Protein AF-A0A6C0IGK8-F1 (afdb_monomer)

Nearest PDB structures (foldseek):
  2zko-assembly1_B  TM=5.367E-01  e=4.647E+00  Influenza A virus
  6o01-assembly1_A-2  TM=5.978E-01  e=6.406E+00  Influenza A virus (A/Vietnam/1196/2004(H5N1))
  4n06-assembly1_A  TM=2.895E-01  e=5.172E+00  Archaeoglobus fulgidus DSM 4304

Organism: NCBI:txid1070528

Secondary structure (DSSP, 8-state):
--SS-HHHHHHHHHHHHHHHHS-TTS-HHHHHHHHHHHHHHHHHHHHTT--GGG-PPPSS---HHHHHHHHHTT-PPP-TTT--GGG--TTSHHHHHHHHHHHHHHHHT-

Foldseek 3Di:
DQLADPLLLLLLLLLLVVLVPPPPVPDPVSVVLSVLSCVVSVVSCVVVVHDSVPRDRDPDRDCVSVVVSCVVVVQDADPPVPDDPVQADPVDPSSSVSPSSNVSVVVVVD

Structure (mmCIF, N/CA/C/O backbone):
data_AF-A0A6C0IGK8-F1
#
_entry.id   AF-A0A6C0IGK8-F1
#
loop_
_atom_site.group_PDB
_atom_site.id
_atom_site.type_symbol
_atom_site.label_atom_id
_atom_site.label_alt_id
_atom_site.label_comp_id
_atom_site.label_asym_id
_atom_site.label_entity_id
_atom_site.label_seq_id
_atom_site.pdbx_PDB_ins_code
_atom_site.Cartn_x
_atom_site.Cartn_y
_atom_site.Cartn_z
_atom_site.occupancy
_atom_site.B_iso_or_equiv
_atom_site.auth_seq_id
_atom_site.auth_comp_id
_atom_site.auth_asym_id
_atom_site.auth_atom_id
_atom_site.pdbx_PDB_model_num
ATOM 1 N N . MET A 1 1 ? -20.197 -6.418 -1.453 1.00 44.31 1 MET A N 1
ATOM 2 C CA . MET A 1 1 ? -19.133 -6.742 -0.480 1.00 44.31 1 MET A CA 1
ATOM 3 C C . MET A 1 1 ? -18.099 -5.631 -0.566 1.00 44.31 1 MET A C 1
ATOM 5 O O . MET A 1 1 ? -17.944 -5.119 -1.674 1.00 44.31 1 MET A O 1
ATOM 9 N N . PRO A 1 2 ? -17.493 -5.190 0.550 1.00 58.72 2 PRO A N 1
ATOM 10 C CA . PRO A 1 2 ? -16.422 -4.194 0.497 1.00 58.72 2 PRO A CA 1
ATOM 11 C C . PRO A 1 2 ? -15.286 -4.713 -0.393 1.00 58.72 2 PRO A C 1
ATOM 13 O O . PRO A 1 2 ? -15.020 -5.916 -0.396 1.00 58.72 2 PRO A O 1
ATOM 16 N N . LYS A 1 3 ? -14.665 -3.829 -1.188 1.00 76.88 3 LYS A N 1
ATOM 17 C CA . LYS A 1 3 ? -13.564 -4.219 -2.094 1.00 76.88 3 LYS A CA 1
ATOM 18 C C . LYS A 1 3 ? -12.328 -4.644 -1.287 1.00 76.88 3 LYS A C 1
ATOM 20 O O . LYS A 1 3 ? -11.544 -5.456 -1.762 1.00 76.88 3 LYS A O 1
ATOM 25 N N . TYR A 1 4 ? -12.180 -4.124 -0.067 1.00 89.75 4 TYR A N 1
ATOM 26 C CA . TYR A 1 4 ? -11.032 -4.358 0.802 1.00 89.75 4 TYR A CA 1
ATOM 27 C C . TYR A 1 4 ? -11.478 -4.831 2.186 1.00 89.75 4 TYR A C 1
ATOM 29 O O . TYR A 1 4 ? -12.443 -4.313 2.747 1.00 89.75 4 TYR A O 1
ATOM 37 N N . THR A 1 5 ? -10.760 -5.795 2.757 1.00 93.88 5 THR A N 1
ATOM 38 C CA . THR A 1 5 ? -10.990 -6.235 4.138 1.00 93.88 5 THR A CA 1
ATOM 39 C C . THR A 1 5 ? -10.292 -5.298 5.125 1.00 93.88 5 THR A C 1
ATOM 41 O O . THR A 1 5 ? -9.282 -4.666 4.808 1.00 93.88 5 THR A O 1
ATOM 44 N N . GLU A 1 6 ? -10.798 -5.221 6.356 1.00 94.75 6 GLU A N 1
ATOM 45 C CA . GLU A 1 6 ? -10.142 -4.447 7.418 1.00 94.75 6 GLU A CA 1
ATOM 46 C C . GLU A 1 6 ? -8.721 -4.969 7.701 1.00 94.75 6 GLU A C 1
ATOM 48 O O . GLU A 1 6 ? -7.795 -4.186 7.900 1.00 94.75 6 GLU A O 1
ATOM 53 N N . GLU A 1 7 ? -8.524 -6.288 7.634 1.00 95.31 7 GLU A N 1
ATOM 54 C CA . GLU A 1 7 ? -7.218 -6.929 7.823 1.00 95.31 7 GLU A CA 1
ATOM 55 C C . GLU A 1 7 ? -6.223 -6.582 6.711 1.00 95.31 7 GLU A C 1
ATOM 57 O O . GLU A 1 7 ? -5.052 -6.313 6.990 1.00 95.31 7 GLU A O 1
ATOM 62 N N . TYR A 1 8 ? -6.683 -6.489 5.459 1.00 96.88 8 TYR A N 1
ATOM 63 C CA . TYR A 1 8 ? -5.875 -5.947 4.368 1.00 96.88 8 TYR A CA 1
ATOM 64 C C . TYR A 1 8 ? -5.456 -4.503 4.661 1.00 96.88 8 TYR A C 1
ATOM 66 O O . TYR A 1 8 ? -4.282 -4.146 4.518 1.00 96.88 8 TYR A O 1
ATOM 74 N N . ILE A 1 9 ? -6.402 -3.680 5.127 1.00 97.12 9 ILE A N 1
ATOM 75 C CA . ILE A 1 9 ? -6.147 -2.264 5.392 1.00 97.12 9 ILE A CA 1
ATOM 76 C C . ILE A 1 9 ? -5.107 -2.086 6.502 1.00 97.12 9 ILE A C 1
ATOM 78 O O . ILE A 1 9 ? -4.150 -1.323 6.341 1.00 97.12 9 ILE A O 1
ATOM 82 N N . LYS A 1 10 ? -5.252 -2.844 7.594 1.00 96.50 10 LYS A N 1
ATOM 83 C CA . LYS A 1 10 ? -4.281 -2.907 8.694 1.00 96.50 10 LYS A CA 1
ATOM 84 C C . LYS A 1 10 ? -2.909 -3.353 8.211 1.00 96.50 10 LYS A C 1
ATOM 86 O O . LYS A 1 10 ? -1.918 -2.693 8.516 1.00 96.50 10 LYS A O 1
ATOM 91 N N . SER A 1 11 ? -2.846 -4.429 7.427 1.00 96.44 11 SER A N 1
ATOM 92 C CA . SER A 1 11 ? -1.590 -4.962 6.893 1.00 96.44 11 SER A CA 1
ATOM 93 C C . SER A 1 11 ? -0.826 -3.895 6.099 1.00 96.44 11 SER A C 1
ATOM 95 O O . SER A 1 11 ? 0.317 -3.577 6.427 1.00 96.44 11 SER A O 1
ATOM 97 N N . VAL A 1 12 ? -1.477 -3.245 5.128 1.00 97.31 12 VAL A N 1
ATOM 98 C CA . VAL A 1 12 ? -0.841 -2.207 4.297 1.00 97.31 12 VAL A CA 1
ATOM 99 C C . VAL A 1 12 ? -0.482 -0.954 5.104 1.00 97.31 12 VAL A C 1
ATOM 101 O O . VAL A 1 12 ? 0.569 -0.351 4.868 1.00 97.31 12 VAL A O 1
ATOM 104 N N . TYR A 1 13 ? -1.309 -0.554 6.074 1.00 97.62 13 TYR A N 1
ATOM 105 C CA . TYR A 1 13 ? -1.006 0.598 6.924 1.00 97.62 13 TYR A CA 1
ATOM 106 C C . TYR A 1 13 ? 0.221 0.356 7.814 1.00 97.62 13 TYR A C 1
ATOM 108 O O . TYR A 1 13 ? 1.094 1.223 7.903 1.00 97.62 13 TYR A O 1
ATOM 116 N N . ASN A 1 14 ? 0.351 -0.842 8.385 1.00 95.62 14 ASN A N 1
ATOM 117 C CA . ASN A 1 14 ? 1.515 -1.229 9.183 1.00 95.62 14 ASN A CA 1
ATOM 118 C C . ASN A 1 14 ? 2.793 -1.298 8.329 1.00 95.62 14 ASN A C 1
ATOM 120 O O . ASN A 1 14 ? 3.859 -0.858 8.764 1.00 95.62 14 ASN A O 1
ATOM 124 N N . ILE A 1 15 ? 2.690 -1.743 7.068 1.00 94.81 15 ILE A N 1
ATOM 125 C CA . ILE A 1 15 ? 3.796 -1.647 6.100 1.00 94.81 15 ILE A CA 1
ATOM 126 C C . ILE A 1 15 ? 4.197 -0.183 5.898 1.00 94.81 15 ILE A C 1
ATOM 128 O O . ILE A 1 15 ? 5.382 0.139 5.970 1.00 94.81 15 ILE A O 1
ATOM 132 N N . PHE A 1 16 ? 3.241 0.727 5.688 1.00 94.94 16 PHE A N 1
ATOM 133 C CA . PHE A 1 16 ? 3.547 2.157 5.590 1.00 94.94 16 PHE A CA 1
ATOM 134 C C . PHE A 1 16 ? 4.294 2.675 6.828 1.00 94.94 16 PHE A C 1
ATOM 136 O O . PHE A 1 16 ? 5.304 3.365 6.668 1.00 94.94 16 PHE A O 1
ATOM 143 N N . GLN A 1 17 ? 3.836 2.341 8.039 1.00 92.88 17 GLN A N 1
ATOM 144 C CA . GLN A 1 17 ? 4.483 2.772 9.281 1.00 92.88 17 GLN A CA 1
ATOM 145 C C . GLN A 1 17 ? 5.951 2.325 9.326 1.00 92.88 17 GLN A C 1
ATOM 147 O O . GLN A 1 17 ? 6.832 3.146 9.593 1.00 92.88 17 GLN A O 1
ATOM 152 N N . MET A 1 18 ? 6.232 1.072 8.956 1.00 90.25 18 MET A N 1
ATOM 153 C CA . MET A 1 18 ? 7.595 0.547 8.839 1.00 90.25 18 MET A CA 1
ATOM 154 C C . MET A 1 18 ? 8.427 1.307 7.805 1.00 90.25 18 MET A C 1
ATOM 156 O O . MET A 1 18 ? 9.525 1.768 8.118 1.00 90.25 18 MET A O 1
ATOM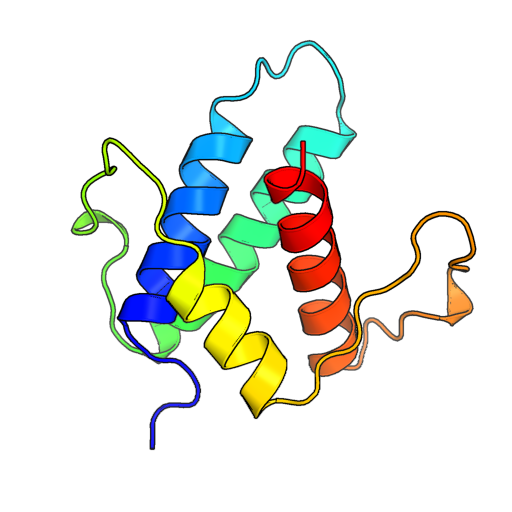 160 N N . VAL A 1 19 ? 7.914 1.491 6.584 1.00 88.88 19 VAL A N 1
ATOM 161 C CA . VAL A 1 19 ? 8.645 2.196 5.515 1.00 88.88 19 VAL A CA 1
ATOM 162 C C . VAL A 1 19 ? 8.936 3.646 5.900 1.00 88.88 19 VAL A C 1
ATOM 164 O O . VAL A 1 19 ? 10.008 4.171 5.599 1.00 88.88 19 VAL A O 1
ATOM 167 N N . ASN A 1 20 ? 8.010 4.297 6.602 1.00 88.81 20 ASN A N 1
ATOM 168 C CA . ASN A 1 20 ? 8.161 5.676 7.047 1.00 88.81 20 ASN A CA 1
ATOM 169 C C . ASN A 1 20 ? 9.269 5.841 8.107 1.00 88.81 20 ASN A C 1
ATOM 171 O O . ASN A 1 20 ? 9.894 6.903 8.171 1.00 88.81 20 ASN A O 1
ATOM 175 N N . LYS A 1 21 ? 9.546 4.792 8.894 1.00 85.81 21 LYS A N 1
ATOM 176 C CA . LYS A 1 21 ? 10.605 4.764 9.918 1.00 85.81 21 LYS A CA 1
ATOM 177 C C . LYS A 1 21 ? 12.008 4.514 9.368 1.00 85.81 21 LYS A C 1
ATOM 179 O O . LYS A 1 21 ? 12.976 4.791 10.075 1.00 85.81 21 LYS A O 1
ATOM 184 N N . ILE A 1 22 ? 12.140 4.017 8.136 1.00 80.94 22 ILE A N 1
ATOM 185 C CA . ILE A 1 22 ? 13.451 3.813 7.506 1.00 80.94 22 ILE A CA 1
ATOM 186 C C . ILE A 1 22 ? 14.191 5.164 7.473 1.00 80.94 22 ILE A C 1
ATOM 188 O O . ILE A 1 22 ? 13.610 6.146 6.992 1.00 80.94 22 ILE A O 1
ATOM 192 N N . PRO A 1 23 ? 15.446 5.250 7.974 1.00 71.69 23 PRO A N 1
ATOM 193 C CA . PRO A 1 23 ? 16.208 6.490 8.031 1.00 71.69 23 PRO A CA 1
ATOM 194 C C . PRO A 1 23 ? 16.188 7.228 6.694 1.00 71.69 23 PRO A C 1
ATOM 196 O O . PRO A 1 23 ? 16.741 6.809 5.678 1.00 71.69 23 PRO A O 1
ATOM 199 N N . GLN A 1 24 ? 15.515 8.372 6.709 1.00 63.34 24 GLN A N 1
ATOM 200 C CA . GLN A 1 24 ? 15.181 9.155 5.523 1.00 63.34 24 GLN A CA 1
ATOM 201 C C . GLN A 1 24 ? 16.391 9.866 4.889 1.00 63.34 24 GLN A C 1
ATOM 203 O O . GLN A 1 24 ? 16.242 10.625 3.926 1.00 63.34 24 GLN A O 1
ATOM 208 N N . THR A 1 25 ? 17.577 9.653 5.454 1.00 55.88 25 THR A N 1
ATOM 209 C CA . THR A 1 25 ? 18.871 10.164 5.005 1.00 55.88 25 THR A CA 1
ATOM 210 C C . THR A 1 25 ? 19.397 9.443 3.763 1.00 55.88 25 THR A C 1
ATOM 212 O O . THR A 1 25 ? 20.299 9.973 3.125 1.00 55.88 25 THR A O 1
ATOM 215 N N . GLU A 1 26 ? 18.825 8.294 3.372 1.00 56.44 26 GLU A N 1
ATOM 216 C CA . GLU A 1 26 ? 19.404 7.459 2.308 1.00 56.44 26 GLU A CA 1
ATOM 217 C C . GLU A 1 26 ? 18.761 7.571 0.915 1.00 56.44 26 GLU A C 1
ATOM 219 O O . GLU A 1 26 ? 19.453 7.327 -0.070 1.00 56.44 26 GLU A O 1
ATOM 224 N N . SER A 1 27 ? 17.497 7.994 0.744 1.00 66.50 27 SER A N 1
ATOM 225 C CA . SER A 1 27 ? 17.005 8.319 -0.610 1.00 66.50 27 SER A CA 1
ATOM 226 C C . SER A 1 27 ? 15.690 9.111 -0.643 1.00 66.50 27 SER A C 1
ATOM 228 O O . SER A 1 27 ? 14.728 8.799 0.058 1.00 66.50 27 SER A O 1
ATOM 230 N N . LYS A 1 28 ? 15.591 10.097 -1.550 1.00 79.25 28 LYS A N 1
ATOM 231 C CA . LYS A 1 28 ? 14.313 10.763 -1.889 1.00 79.25 28 LYS A CA 1
ATOM 232 C C . LYS A 1 28 ? 13.249 9.752 -2.344 1.00 79.25 28 LYS A C 1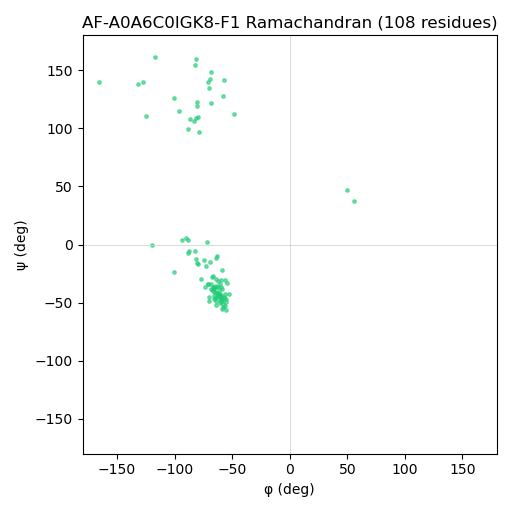
ATOM 234 O O . LYS A 1 28 ? 12.066 9.961 -2.098 1.00 79.25 28 LYS A O 1
ATOM 239 N N . LYS A 1 29 ? 13.672 8.651 -2.973 1.00 82.12 29 LYS A N 1
ATOM 240 C CA . LYS A 1 29 ? 12.800 7.593 -3.497 1.00 82.12 29 LYS A CA 1
ATOM 241 C C . LYS A 1 29 ? 11.989 6.917 -2.384 1.00 82.12 29 LYS A C 1
ATOM 243 O O . LYS A 1 29 ? 10.785 6.758 -2.547 1.00 82.12 29 LYS A O 1
ATOM 248 N N . THR A 1 30 ? 12.600 6.610 -1.238 1.00 82.44 30 THR A N 1
ATOM 249 C CA . THR A 1 30 ? 11.905 5.988 -0.094 1.00 82.44 30 THR A CA 1
ATOM 250 C C . THR A 1 30 ? 10.783 6.880 0.445 1.00 82.44 30 THR A C 1
ATOM 252 O O . THR A 1 30 ? 9.686 6.386 0.696 1.00 82.44 30 THR A O 1
ATOM 255 N N . LYS A 1 31 ? 10.998 8.205 0.524 1.00 85.44 31 LYS A N 1
ATOM 256 C CA . LYS A 1 31 ? 9.946 9.172 0.905 1.00 85.44 31 LYS A CA 1
ATOM 257 C C . LYS A 1 31 ? 8.764 9.145 -0.051 1.00 85.44 31 LYS A C 1
ATOM 259 O O . LYS A 1 31 ? 7.617 9.146 0.387 1.00 85.44 31 LYS A O 1
ATOM 264 N N . TYR A 1 32 ? 9.044 9.139 -1.354 1.00 88.94 32 TYR A N 1
ATOM 265 C CA . TYR A 1 32 ? 7.990 9.091 -2.362 1.00 88.94 32 TYR A CA 1
ATOM 266 C C . TYR A 1 32 ? 7.191 7.794 -2.269 1.00 88.94 32 TYR A C 1
ATOM 268 O O . TYR A 1 32 ? 5.966 7.847 -2.310 1.00 88.94 32 TYR A O 1
ATOM 276 N N . ILE A 1 33 ? 7.856 6.655 -2.066 1.00 89.62 33 ILE A N 1
ATOM 277 C CA . ILE A 1 33 ? 7.168 5.371 -1.911 1.00 89.62 33 ILE A CA 1
ATOM 278 C C . ILE A 1 33 ? 6.307 5.355 -0.641 1.00 89.62 33 ILE A C 1
ATOM 280 O O . ILE A 1 33 ? 5.136 4.997 -0.720 1.00 89.62 33 ILE A O 1
ATOM 284 N N . ALA A 1 34 ? 6.826 5.816 0.503 1.00 92.50 34 ALA A N 1
ATOM 285 C CA . ALA A 1 34 ? 6.040 5.921 1.737 1.00 92.50 34 ALA A CA 1
ATOM 286 C C . ALA A 1 34 ? 4.782 6.786 1.540 1.00 92.50 34 ALA A C 1
ATOM 288 O O . ALA A 1 34 ? 3.691 6.408 1.964 1.00 92.50 34 ALA A O 1
ATOM 289 N N . LEU A 1 35 ? 4.913 7.919 0.839 1.00 93.50 35 LEU A N 1
ATOM 290 C CA . LEU A 1 35 ? 3.789 8.801 0.528 1.00 93.50 35 LEU A CA 1
ATOM 291 C C . LEU A 1 35 ? 2.766 8.143 -0.409 1.00 93.50 35 LEU A C 1
ATOM 293 O O . LEU A 1 35 ? 1.567 8.359 -0.234 1.00 93.50 35 LEU A O 1
ATOM 297 N N . LEU A 1 36 ? 3.216 7.366 -1.398 1.00 94.12 36 LEU A N 1
ATOM 298 C CA . LEU A 1 36 ? 2.330 6.626 -2.300 1.00 94.12 36 LEU A CA 1
ATOM 299 C C . LEU A 1 36 ? 1.520 5.576 -1.539 1.00 94.12 36 LEU A C 1
ATOM 301 O O . LEU A 1 36 ? 0.296 5.565 -1.659 1.00 94.12 36 LEU A O 1
ATOM 305 N N . ILE A 1 37 ? 2.181 4.765 -0.706 1.00 96.19 37 ILE A N 1
ATOM 306 C CA . ILE A 1 37 ? 1.512 3.753 0.123 1.00 96.19 37 ILE A CA 1
ATOM 307 C C . ILE A 1 37 ? 0.514 4.430 1.069 1.00 96.19 37 ILE A C 1
ATOM 309 O O . ILE A 1 37 ? -0.637 4.006 1.147 1.00 96.19 37 ILE A O 1
ATOM 313 N N . PHE A 1 38 ? 0.911 5.527 1.729 1.00 96.88 38 PHE A N 1
ATOM 314 C CA . PHE A 1 38 ? 0.01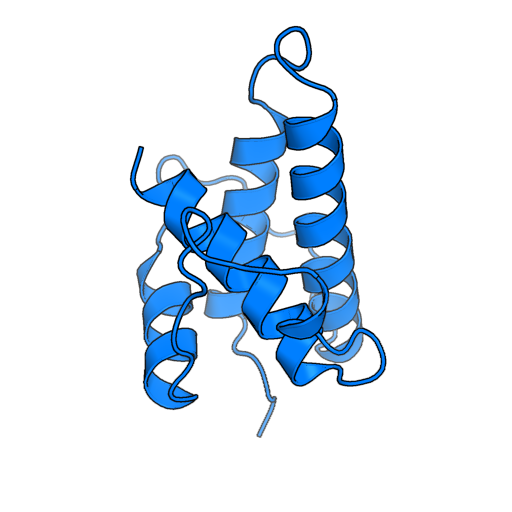9 6.266 2.622 1.00 96.88 38 PHE A CA 1
ATOM 315 C C . PHE A 1 38 ? -1.218 6.806 1.902 1.00 96.88 38 PHE A C 1
ATOM 317 O O . PHE A 1 38 ? -2.332 6.620 2.378 1.00 96.88 38 PHE A O 1
ATOM 324 N N . LYS A 1 39 ? -1.052 7.459 0.745 1.00 96.50 39 LYS A N 1
ATOM 325 C CA . LYS A 1 39 ? -2.187 7.996 -0.025 1.00 96.50 39 LYS A CA 1
ATOM 326 C C 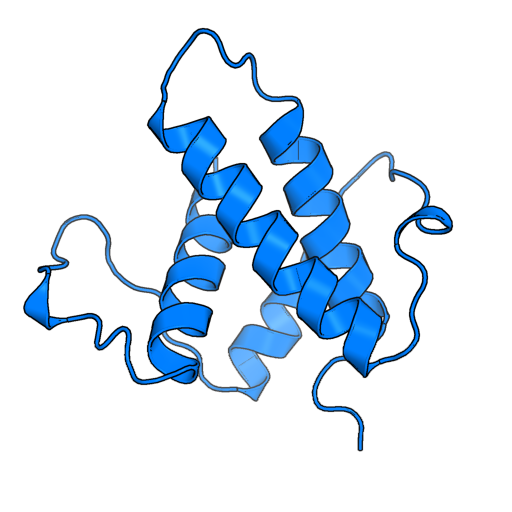. LYS A 1 39 ? -3.144 6.894 -0.465 1.00 96.50 39 LYS A C 1
ATOM 328 O O . LYS A 1 39 ? -4.356 7.076 -0.375 1.00 96.50 39 LYS A O 1
ATOM 333 N N . TYR A 1 40 ? -2.598 5.774 -0.929 1.00 96.56 40 TYR A N 1
ATOM 334 C CA . TYR A 1 40 ? -3.371 4.607 -1.329 1.00 96.56 40 TYR A CA 1
ATOM 335 C C . TYR A 1 40 ? -4.218 4.079 -0.169 1.00 96.56 40 TYR A C 1
ATOM 337 O O . TYR A 1 40 ? -5.446 4.042 -0.269 1.00 96.56 40 TYR A O 1
ATOM 345 N N . ILE A 1 41 ? -3.582 3.774 0.965 1.00 97.25 41 ILE A N 1
ATOM 346 C CA . ILE A 1 41 ? -4.285 3.175 2.098 1.00 97.25 41 ILE A CA 1
ATOM 347 C C . ILE A 1 41 ? -5.230 4.149 2.799 1.00 97.25 41 ILE A C 1
ATOM 349 O O . ILE A 1 41 ? -6.309 3.754 3.227 1.00 97.25 41 ILE A O 1
ATOM 353 N N . PHE A 1 42 ? -4.881 5.436 2.854 1.00 97.06 42 PHE A N 1
ATOM 354 C CA . PHE A 1 42 ? -5.741 6.481 3.402 1.00 97.06 42 PHE A CA 1
ATOM 355 C C . PHE A 1 42 ? -7.042 6.625 2.609 1.00 97.06 42 PHE A C 1
ATOM 357 O O . PHE A 1 42 ? -8.116 6.720 3.201 1.00 97.06 42 PHE A O 1
ATOM 364 N N . ASN A 1 43 ? -6.962 6.613 1.275 1.00 95.56 43 ASN A N 1
ATOM 365 C CA . ASN A 1 43 ? -8.150 6.695 0.428 1.00 95.56 43 ASN A CA 1
ATOM 366 C C . ASN A 1 43 ? -9.051 5.467 0.598 1.00 95.56 43 ASN A C 1
ATOM 368 O O . ASN A 1 43 ? -10.268 5.617 0.683 1.00 95.56 43 ASN A O 1
ATOM 372 N N . ILE A 1 44 ? -8.462 4.272 0.690 1.00 95.38 44 ILE A N 1
ATOM 373 C CA . ILE A 1 44 ? -9.210 3.035 0.937 1.00 95.38 44 ILE A CA 1
ATOM 374 C C . ILE A 1 44 ? -9.887 3.076 2.308 1.00 95.38 44 ILE A C 1
ATOM 376 O O . ILE A 1 44 ? -11.098 2.910 2.391 1.00 95.38 44 ILE A O 1
ATOM 380 N N . ALA A 1 45 ? -9.136 3.370 3.369 1.00 96.56 45 ALA A N 1
ATOM 381 C CA . ALA A 1 45 ? -9.666 3.420 4.727 1.00 96.56 45 ALA A CA 1
ATOM 382 C C . ALA A 1 45 ? -10.798 4.447 4.865 1.00 96.56 45 ALA A C 1
ATOM 384 O O . ALA A 1 45 ? -11.814 4.169 5.497 1.00 96.56 45 ALA A O 1
ATOM 385 N N . LYS A 1 46 ? -10.675 5.602 4.199 1.00 95.44 46 LYS A N 1
ATOM 386 C CA . LYS A 1 46 ? -11.745 6.602 4.139 1.00 95.44 46 LYS A CA 1
ATOM 387 C C . LYS A 1 46 ? -13.016 6.054 3.481 1.00 95.44 46 LYS A C 1
ATOM 389 O O . LYS A 1 46 ? -14.103 6.317 3.984 1.00 95.44 46 LYS A O 1
ATOM 394 N N . ASN A 1 47 ? -12.892 5.325 2.373 1.00 94.00 47 ASN A N 1
ATOM 395 C CA . ASN A 1 47 ? -14.041 4.750 1.667 1.00 94.00 47 ASN A CA 1
ATOM 396 C C . ASN A 1 47 ? -14.715 3.630 2.473 1.00 94.00 47 ASN A C 1
ATOM 398 O O . ASN A 1 47 ? -15.936 3.509 2.446 1.00 94.00 47 ASN A O 1
ATOM 402 N N . GLU A 1 48 ? -13.925 2.860 3.222 1.00 93.94 48 GLU A N 1
ATOM 403 C CA . GLU A 1 48 ? -14.395 1.753 4.063 1.00 93.94 48 GLU A CA 1
ATOM 404 C C . GLU A 1 48 ? -14.747 2.193 5.505 1.00 93.94 48 GLU A C 1
ATOM 406 O O . GLU A 1 48 ? -15.103 1.367 6.337 1.00 93.94 48 GLU A O 1
ATOM 411 N N . ASN A 1 49 ? -14.701 3.499 5.810 1.00 94.50 49 ASN A N 1
ATOM 412 C CA . ASN A 1 49 ? -14.970 4.090 7.134 1.00 94.50 49 ASN A CA 1
ATOM 413 C C . ASN A 1 49 ? -14.106 3.529 8.282 1.00 94.50 49 ASN A C 1
ATOM 415 O O . ASN A 1 49 ? -14.569 3.399 9.415 1.00 94.50 49 ASN A O 1
ATOM 419 N N . ILE A 1 50 ? -12.838 3.233 8.001 1.00 95.12 50 ILE A N 1
ATOM 420 C CA . ILE A 1 50 ? -11.858 2.759 8.982 1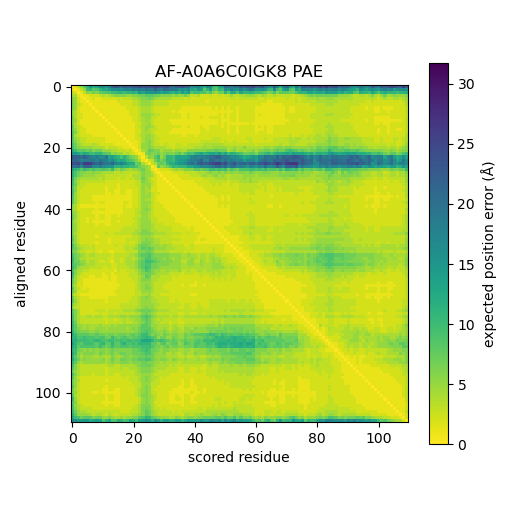.00 95.12 50 ILE A CA 1
ATOM 421 C C . ILE A 1 50 ? -10.963 3.925 9.416 1.00 95.12 50 ILE A C 1
ATOM 423 O O . ILE A 1 50 ? -10.345 4.597 8.586 1.00 95.12 50 ILE A O 1
ATOM 427 N N . ASP A 1 51 ? -10.863 4.161 10.727 1.00 95.38 51 ASP A N 1
ATOM 428 C CA . ASP A 1 51 ? -9.937 5.150 11.280 1.00 95.38 51 ASP A CA 1
ATOM 429 C C . ASP A 1 51 ? -8.539 4.543 11.434 1.00 95.38 51 ASP A C 1
ATOM 431 O O . ASP A 1 51 ? -8.265 3.769 12.346 1.00 95.38 51 ASP A O 1
ATOM 435 N N . LEU A 1 52 ? -7.615 4.933 10.556 1.00 95.38 52 LEU A N 1
ATOM 436 C CA . LEU A 1 52 ? -6.227 4.467 10.618 1.00 95.38 52 LEU A CA 1
ATOM 437 C C . LEU A 1 52 ? -5.532 4.807 11.948 1.00 95.38 52 LEU A C 1
ATOM 439 O O . LEU A 1 52 ? -4.561 4.151 12.306 1.00 95.38 52 LEU A O 1
ATOM 443 N N . LYS A 1 53 ? -6.007 5.812 12.697 1.00 93.00 53 LYS A N 1
ATOM 444 C CA . LYS A 1 53 ? -5.411 6.200 13.986 1.00 93.00 53 LYS A CA 1
ATOM 445 C C . LYS A 1 53 ? -5.685 5.200 15.104 1.00 93.00 53 LYS A C 1
ATOM 447 O O . LYS A 1 53 ? -4.991 5.247 16.114 1.00 93.00 53 LYS A O 1
ATOM 452 N N . THR A 1 54 ? -6.690 4.339 14.951 1.00 94.56 54 THR A N 1
ATOM 453 C CA . THR A 1 54 ? -7.001 3.295 15.936 1.00 94.56 54 THR A CA 1
ATOM 454 C C . THR A 1 54 ? -6.208 2.016 15.690 1.00 94.56 54 THR A C 1
ATOM 456 O O . THR A 1 54 ? -6.314 1.080 16.475 1.00 94.56 54 THR A O 1
ATOM 459 N N . ILE A 1 55 ? -5.445 1.944 14.594 1.00 93.75 55 ILE A N 1
ATOM 460 C CA . ILE A 1 55 ? -4.596 0.798 14.281 1.00 93.75 55 ILE A CA 1
ATOM 461 C C . ILE A 1 55 ? -3.299 0.945 15.071 1.00 93.75 55 ILE A C 1
ATOM 463 O O . ILE A 1 55 ? -2.477 1.822 14.792 1.00 93.75 55 ILE A O 1
ATOM 467 N N . GLU A 1 56 ? -3.139 0.089 16.074 1.00 90.25 56 GLU A N 1
ATOM 468 C CA . GLU A 1 56 ? -1.916 0.005 16.860 1.00 90.25 56 GLU A CA 1
ATOM 469 C C . GLU A 1 56 ? -0.786 -0.596 16.027 1.00 90.25 56 GLU A C 1
ATOM 471 O O . GLU A 1 56 ? -0.984 -1.543 15.260 1.00 90.25 56 GLU A O 1
ATOM 476 N N . GLU A 1 57 ? 0.408 -0.037 16.191 1.00 88.50 57 GLU A N 1
ATOM 477 C CA . GLU A 1 57 ? 1.592 -0.565 15.534 1.00 88.50 57 GLU A CA 1
ATOM 478 C C . GLU A 1 57 ? 1.952 -1.933 16.138 1.00 88.50 57 GLU A C 1
ATOM 480 O O . GLU A 1 57 ? 2.180 -2.021 17.349 1.00 88.50 57 GLU A O 1
ATOM 485 N N . PRO A 1 58 ? 2.015 -3.003 15.329 1.00 90.38 58 PRO A N 1
ATOM 486 C CA . PRO A 1 58 ? 2.299 -4.332 15.840 1.00 90.38 58 PRO A CA 1
ATOM 487 C C . PRO A 1 58 ? 3.803 -4.544 16.052 1.00 90.38 58 PRO A C 1
ATOM 489 O O . PRO A 1 58 ? 4.637 -3.910 15.406 1.00 90.38 58 PRO A O 1
ATOM 492 N N . GLU A 1 59 ? 4.158 -5.520 16.891 1.00 88.31 59 GLU A N 1
ATOM 493 C CA . GLU A 1 59 ? 5.547 -5.991 17.018 1.00 88.31 59 GLU A CA 1
ATOM 494 C C . GLU A 1 59 ? 6.050 -6.630 15.709 1.00 88.31 59 GLU A C 1
ATOM 496 O O . GLU A 1 59 ? 7.197 -6.428 15.313 1.00 88.31 59 GLU A O 1
ATOM 501 N N . TYR A 1 60 ? 5.167 -7.348 15.003 1.00 88.75 60 TYR A N 1
ATOM 502 C CA . TYR A 1 60 ? 5.436 -7.968 13.704 1.00 88.75 60 TYR A CA 1
ATOM 503 C C . TYR A 1 60 ? 4.322 -7.651 12.709 1.00 88.75 60 TYR A C 1
ATOM 505 O O . TYR A 1 60 ? 3.134 -7.733 13.026 1.00 88.75 60 TYR A O 1
ATOM 513 N N . ILE A 1 61 ? 4.696 -7.339 11.471 1.00 91.38 61 ILE A N 1
ATOM 514 C CA . ILE A 1 61 ? 3.733 -7.055 10.406 1.00 91.38 61 ILE A CA 1
ATOM 515 C C . ILE A 1 61 ? 3.200 -8.371 9.844 1.00 91.38 61 ILE A C 1
ATOM 517 O O . ILE A 1 61 ? 3.951 -9.166 9.281 1.00 91.38 61 ILE A O 1
ATOM 521 N N . ASN A 1 62 ? 1.888 -8.578 9.943 1.00 93.31 62 ASN A N 1
ATOM 522 C CA . ASN A 1 62 ? 1.226 -9.690 9.273 1.00 93.31 62 ASN A CA 1
ATOM 523 C C . ASN A 1 62 ? 0.998 -9.360 7.788 1.00 93.31 62 ASN A C 1
ATOM 525 O O . ASN A 1 62 ? 0.156 -8.523 7.459 1.00 93.31 62 ASN A O 1
ATOM 529 N N . LEU A 1 63 ? 1.736 -10.023 6.894 1.00 94.75 63 LEU A N 1
ATOM 530 C CA . LEU A 1 63 ? 1.615 -9.856 5.439 1.00 94.75 63 LEU A CA 1
ATOM 531 C C . LEU A 1 63 ? 0.576 -10.784 4.795 1.00 94.75 63 LEU A C 1
ATOM 533 O O . LEU A 1 63 ? 0.298 -10.629 3.608 1.00 94.75 63 LEU A O 1
ATOM 537 N N . VAL A 1 64 ?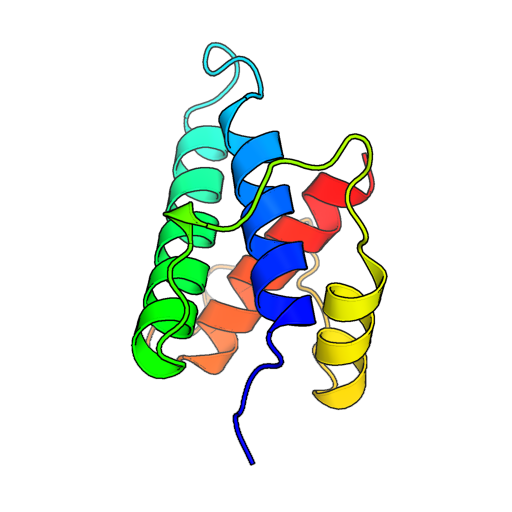 -0.005 -11.736 5.537 1.00 96.06 64 VAL A N 1
ATOM 538 C CA . VAL A 1 64 ? -0.982 -12.689 4.978 1.00 96.06 64 VAL A CA 1
ATOM 539 C C . VAL A 1 64 ? -2.158 -11.970 4.301 1.00 96.06 64 VAL A C 1
ATOM 541 O O . VAL A 1 64 ? -2.378 -12.246 3.123 1.00 96.06 64 VAL A O 1
ATOM 544 N N . PRO A 1 65 ? -2.820 -10.973 4.928 1.00 96.94 65 PRO A N 1
ATOM 545 C CA . PRO A 1 65 ? -3.949 -10.286 4.294 1.00 96.94 65 PRO A CA 1
ATOM 546 C C . PRO A 1 65 ? -3.567 -9.541 3.007 1.00 96.94 65 PRO A C 1
ATOM 548 O O . PRO A 1 65 ? -4.370 -9.420 2.084 1.00 96.94 65 PRO A O 1
ATOM 551 N N . PHE A 1 66 ? -2.328 -9.042 2.920 1.00 96.81 66 PHE A N 1
ATOM 552 C CA . PHE A 1 66 ? -1.807 -8.424 1.701 1.00 96.81 66 PHE A CA 1
ATOM 553 C C . PHE A 1 66 ? -1.670 -9.450 0.566 1.00 96.81 66 PHE A C 1
ATOM 555 O O . PHE A 1 66 ? -2.102 -9.183 -0.556 1.00 96.81 66 PHE A O 1
ATOM 562 N N . PHE A 1 67 ? -1.094 -10.622 0.848 1.00 95.75 67 PHE A N 1
ATOM 563 C CA . PHE A 1 67 ? -0.899 -11.666 -0.160 1.00 95.75 67 PHE A CA 1
ATOM 564 C C . PHE A 1 67 ? -2.205 -12.343 -0.582 1.00 95.75 67 PHE A C 1
ATOM 566 O O . PHE A 1 67 ? -2.350 -12.678 -1.758 1.00 95.75 67 PHE A O 1
ATOM 573 N N . GLU A 1 68 ? -3.159 -12.502 0.336 1.00 96.56 68 GLU A N 1
ATOM 574 C CA . GLU A 1 68 ? -4.516 -12.961 0.021 1.00 96.56 68 GLU A CA 1
ATOM 575 C C . GLU A 1 68 ? -5.171 -12.024 -0.995 1.00 96.56 68 GLU A C 1
ATOM 577 O O . GLU A 1 68 ? -5.557 -12.475 -2.071 1.00 96.56 68 GLU A O 1
ATOM 582 N N . TYR A 1 69 ? -5.168 -10.711 -0.734 1.00 96.69 69 TYR A N 1
ATOM 583 C CA . TYR A 1 69 ? -5.726 -9.722 -1.660 1.00 96.69 69 TYR A CA 1
ATOM 584 C C . TYR A 1 69 ? -5.080 -9.777 -3.051 1.00 96.69 69 TYR A C 1
ATOM 586 O O . TYR A 1 69 ? -5.776 -9.778 -4.065 1.00 96.69 69 TYR A O 1
ATOM 594 N N . VAL A 1 70 ? -3.747 -9.841 -3.113 1.00 95.81 70 VAL A N 1
ATOM 595 C CA . VAL A 1 70 ? -2.999 -9.938 -4.378 1.00 95.81 70 VAL A CA 1
ATOM 596 C C . VAL A 1 70 ? -3.392 -11.193 -5.157 1.00 95.81 70 VAL A C 1
ATOM 598 O O . VAL A 1 70 ? -3.601 -11.123 -6.367 1.00 95.81 70 VAL A O 1
ATOM 601 N N . THR A 1 71 ? -3.522 -12.324 -4.461 1.00 95.31 71 THR A N 1
ATOM 602 C CA . THR A 1 71 ? -3.851 -13.620 -5.065 1.00 95.31 71 THR A CA 1
ATOM 603 C C . THR A 1 71 ? -5.293 -13.648 -5.565 1.00 95.31 71 THR A C 1
ATOM 605 O O . THR A 1 71 ? -5.536 -14.002 -6.714 1.00 95.31 71 THR A O 1
ATOM 608 N N . GLU A 1 72 ? -6.251 -13.225 -4.738 1.00 95.69 72 GLU A N 1
ATOM 609 C CA . GLU A 1 72 ? -7.677 -13.195 -5.087 1.00 95.69 72 GLU A CA 1
ATOM 610 C C . GLU A 1 72 ? -7.964 -12.293 -6.294 1.00 95.69 72 GLU A C 1
ATOM 612 O O . GLU A 1 72 ? -8.831 -12.600 -7.113 1.00 95.69 72 GLU A O 1
ATOM 617 N N . ASN A 1 73 ? -7.204 -11.203 -6.434 1.00 94.50 73 ASN A N 1
ATOM 618 C CA . ASN A 1 73 ? -7.345 -10.252 -7.534 1.00 94.50 73 ASN A CA 1
ATOM 619 C C . ASN A 1 73 ? -6.419 -10.550 -8.728 1.00 94.50 73 ASN A C 1
ATOM 621 O O . ASN A 1 73 ? -6.423 -9.783 -9.688 1.00 94.50 73 ASN A O 1
ATOM 625 N N . ASN A 1 74 ? -5.657 -11.653 -8.706 1.00 95.06 74 ASN A N 1
ATOM 626 C CA . ASN A 1 74 ? -4.702 -12.041 -9.756 1.00 95.06 74 ASN A CA 1
ATOM 627 C C . ASN A 1 74 ? -3.741 -10.901 -10.149 1.00 95.06 74 ASN A C 1
ATOM 629 O O . ASN A 1 74 ? -3.551 -10.598 -11.329 1.00 95.06 74 ASN A O 1
ATOM 633 N N . ILE A 1 75 ? -3.166 -10.226 -9.152 1.00 94.75 75 ILE A N 1
ATOM 634 C CA . ILE A 1 75 ? -2.274 -9.086 -9.372 1.00 94.75 75 ILE A CA 1
ATOM 635 C C . ILE A 1 75 ? -0.846 -9.590 -9.588 1.00 94.75 75 ILE A C 1
ATOM 637 O O . ILE A 1 75 ? -0.159 -9.973 -8.643 1.00 94.75 75 ILE A O 1
ATOM 641 N N . ASP A 1 76 ? -0.364 -9.512 -10.825 1.00 93.19 76 ASP A N 1
ATOM 642 C CA . ASP A 1 76 ? 1.035 -9.797 -11.147 1.00 93.19 76 ASP A CA 1
ATOM 643 C C . ASP A 1 76 ? 1.922 -8.593 -10.822 1.00 93.19 76 ASP A C 1
ATOM 645 O O . ASP A 1 76 ? 1.733 -7.512 -11.377 1.00 93.19 76 ASP A O 1
ATOM 649 N N . PHE A 1 77 ? 2.938 -8.737 -9.974 1.00 94.75 77 PHE A N 1
ATOM 650 C CA . PHE A 1 77 ? 3.827 -7.611 -9.668 1.00 94.75 77 PHE A CA 1
ATOM 651 C 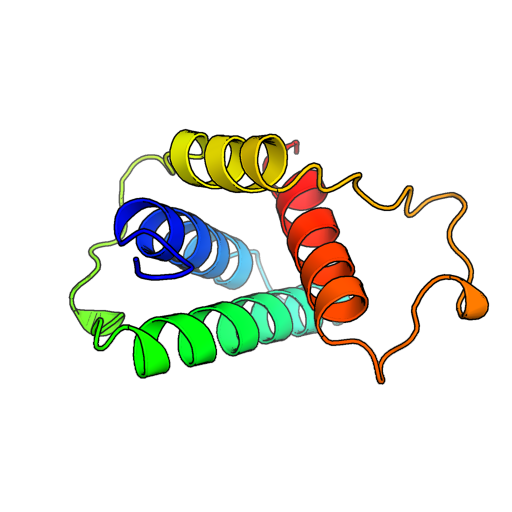C . PHE A 1 77 ? 4.689 -7.194 -10.866 1.00 94.75 77 PHE A C 1
ATOM 653 O O . PHE A 1 77 ? 5.068 -8.006 -11.710 1.00 94.75 77 PHE A O 1
ATOM 660 N N . PHE A 1 78 ? 5.011 -5.904 -10.939 1.00 93.62 78 PHE A N 1
ATOM 661 C CA . PHE A 1 78 ? 5.939 -5.382 -11.936 1.00 93.62 78 PHE A CA 1
ATOM 662 C C . PHE A 1 78 ? 7.367 -5.836 -11.651 1.00 93.62 78 PHE A C 1
ATOM 664 O O . PHE A 1 78 ? 7.852 -5.666 -10.537 1.00 93.62 78 PHE A O 1
ATOM 671 N N . ASP A 1 79 ? 8.088 -6.289 -12.675 1.00 90.25 79 ASP A N 1
ATOM 672 C CA . ASP A 1 79 ? 9.537 -6.450 -12.579 1.00 90.25 79 ASP A CA 1
ATOM 673 C C . ASP A 1 79 ? 10.231 -5.094 -12.742 1.00 90.25 79 ASP A C 1
ATOM 675 O O . ASP A 1 79 ? 10.490 -4.628 -13.853 1.00 90.25 79 ASP A O 1
ATOM 679 N N . PHE A 1 80 ? 10.576 -4.456 -11.622 1.00 88.50 80 PHE A N 1
ATOM 680 C CA . PHE A 1 80 ? 11.232 -3.146 -11.642 1.00 88.50 80 PHE A CA 1
ATOM 681 C C . PHE A 1 80 ? 12.612 -3.126 -12.312 1.00 88.50 80 PHE A C 1
ATOM 683 O O . PHE A 1 80 ? 13.142 -2.037 -12.528 1.00 88.50 80 PHE A O 1
ATOM 690 N N . LYS A 1 81 ? 13.214 -4.278 -12.641 1.00 87.56 81 LYS A N 1
ATOM 691 C CA . LYS A 1 81 ? 14.450 -4.310 -13.439 1.00 87.56 81 LYS A CA 1
ATOM 692 C C . LYS A 1 81 ? 14.194 -4.075 -14.925 1.00 87.56 81 LYS A C 1
ATOM 694 O O . LYS A 1 81 ? 15.077 -3.555 -15.597 1.00 87.56 81 LYS A O 1
ATOM 699 N N . ASN A 1 82 ? 13.019 -4.468 -15.413 1.00 89.19 82 ASN A N 1
ATOM 700 C CA . ASN A 1 82 ? 12.686 -4.507 -16.838 1.00 89.19 82 ASN A CA 1
ATOM 701 C C . ASN A 1 82 ? 11.495 -3.608 -17.216 1.00 89.19 82 ASN A C 1
ATOM 703 O O . ASN A 1 82 ? 11.124 -3.559 -18.386 1.00 89.19 82 ASN A O 1
ATOM 707 N N . ILE A 1 83 ? 10.901 -2.909 -16.245 1.00 90.69 83 ILE A N 1
ATOM 708 C CA . ILE A 1 83 ? 9.777 -1.995 -16.465 1.00 90.69 83 ILE A CA 1
ATOM 709 C C . ILE A 1 83 ? 10.198 -0.740 -17.247 1.00 90.69 83 ILE A C 1
ATOM 711 O O . ILE A 1 83 ? 11.258 -0.161 -17.005 1.00 90.69 83 ILE A O 1
ATOM 715 N N . ASN A 1 84 ? 9.315 -0.276 -18.125 1.00 87.31 84 ASN A N 1
ATOM 716 C CA . ASN A 1 84 ? 9.394 0.981 -18.858 1.00 87.31 84 ASN A CA 1
ATOM 717 C C . ASN A 1 84 ? 8.233 1.907 -18.475 1.00 87.31 84 ASN A C 1
ATOM 719 O O . ASN A 1 84 ? 7.199 1.473 -17.975 1.00 87.31 84 ASN A O 1
ATOM 723 N N . GLU A 1 85 ? 8.370 3.205 -18.754 1.00 81.50 85 GLU A N 1
ATOM 724 C CA . GLU A 1 85 ? 7.322 4.195 -18.452 1.00 81.50 85 GLU A CA 1
ATOM 725 C C . GLU A 1 85 ? 5.995 3.901 -19.170 1.00 81.50 85 GLU A C 1
ATOM 727 O O . GLU A 1 85 ? 4.930 4.189 -18.636 1.00 81.50 85 GLU A O 1
ATOM 732 N N . SER A 1 86 ? 6.050 3.281 -20.353 1.00 87.88 86 SER A N 1
ATOM 733 C CA . SER A 1 86 ? 4.872 2.860 -21.119 1.00 87.88 86 SER A CA 1
ATOM 734 C C . SER A 1 86 ? 4.094 1.704 -20.489 1.00 87.88 86 SER A C 1
ATOM 736 O O . SER A 1 86 ? 2.968 1.448 -20.908 1.00 87.88 86 SER A O 1
ATOM 738 N N . ASP A 1 87 ? 4.684 0.999 -19.521 1.00 86.50 87 ASP A N 1
ATOM 739 C CA . ASP A 1 87 ? 4.072 -0.173 -18.886 1.00 86.50 87 ASP A CA 1
ATOM 740 C C . ASP A 1 87 ? 3.084 0.213 -17.774 1.00 86.50 87 ASP A C 1
ATOM 742 O O . ASP A 1 87 ? 2.427 -0.659 -17.206 1.00 86.50 87 ASP A O 1
ATOM 746 N N . ILE A 1 88 ? 2.983 1.509 -17.450 1.00 89.88 88 ILE A N 1
ATOM 747 C CA . ILE A 1 88 ? 2.084 2.040 -16.424 1.00 89.88 88 ILE A CA 1
ATOM 748 C C . ILE A 1 88 ? 1.195 3.118 -17.040 1.00 89.88 88 ILE A C 1
ATOM 750 O O . ILE A 1 88 ? 1.641 4.234 -17.315 1.00 89.88 88 ILE A O 1
ATOM 754 N N . ASP A 1 89 ? -0.095 2.828 -17.175 1.00 91.06 89 ASP A N 1
ATOM 755 C CA . ASP A 1 89 ? -1.084 3.835 -17.532 1.00 91.06 89 ASP A CA 1
ATOM 756 C C . ASP A 1 89 ? -1.631 4.508 -16.265 1.00 91.06 89 ASP A C 1
ATOM 758 O O . ASP A 1 89 ? -2.522 3.995 -15.592 1.00 91.06 89 ASP A O 1
ATOM 762 N N . VAL A 1 90 ? -1.120 5.697 -15.932 1.00 88.88 90 VAL A N 1
ATOM 763 C CA . VAL A 1 90 ? -1.551 6.450 -14.734 1.00 88.88 90 VAL A CA 1
ATOM 764 C C . VAL A 1 90 ? -3.021 6.888 -14.764 1.00 88.88 90 VAL A C 1
ATOM 766 O O . VAL A 1 90 ? -3.536 7.349 -13.745 1.00 88.88 90 VAL A O 1
ATOM 769 N N . SER A 1 91 ? -3.696 6.778 -15.915 1.00 92.38 91 SER A N 1
ATOM 770 C CA . SER A 1 91 ? -5.135 7.027 -16.019 1.00 92.38 91 SER A CA 1
ATOM 771 C C . SER A 1 91 ? -5.981 5.832 -15.567 1.00 92.38 91 SER A C 1
ATOM 773 O O . SER A 1 91 ? -7.162 6.017 -15.267 1.00 92.38 91 SER A O 1
ATOM 775 N N . LYS A 1 92 ? -5.385 4.635 -15.460 1.00 93.38 92 LYS A N 1
ATOM 776 C CA . LYS A 1 92 ? -6.037 3.412 -14.984 1.00 93.38 92 LYS A CA 1
ATOM 777 C C . LYS A 1 92 ? -5.747 3.194 -13.497 1.00 93.38 92 LYS A C 1
ATOM 779 O O . LYS A 1 92 ? -4.594 2.958 -13.127 1.00 93.38 92 LYS A O 1
ATOM 784 N N . PRO A 1 93 ? -6.765 3.254 -12.620 1.00 90.81 93 PRO A N 1
ATOM 785 C CA . PRO A 1 93 ? -6.584 3.017 -11.190 1.00 90.81 93 PRO A CA 1
ATOM 786 C C . PRO A 1 93 ? -5.922 1.674 -10.866 1.00 90.81 93 PRO A C 1
ATOM 788 O O . PR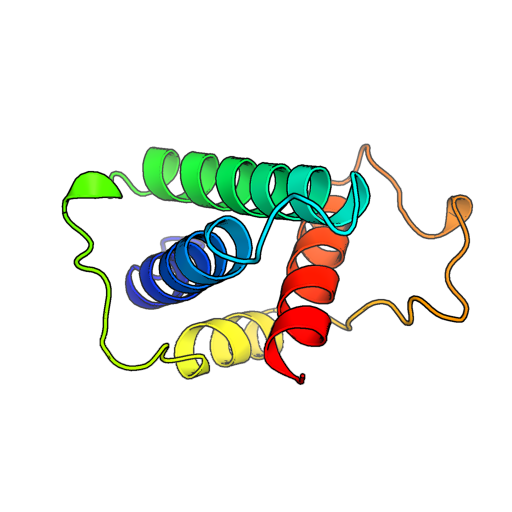O A 1 93 ? -5.155 1.596 -9.911 1.00 90.81 93 PRO A O 1
ATOM 791 N N . GLU A 1 94 ? -6.183 0.643 -11.667 1.00 92.31 94 GLU A N 1
ATOM 792 C CA . GLU A 1 94 ? -5.650 -0.710 -11.499 1.00 92.31 94 GLU A CA 1
ATOM 793 C C . GLU A 1 94 ? -4.135 -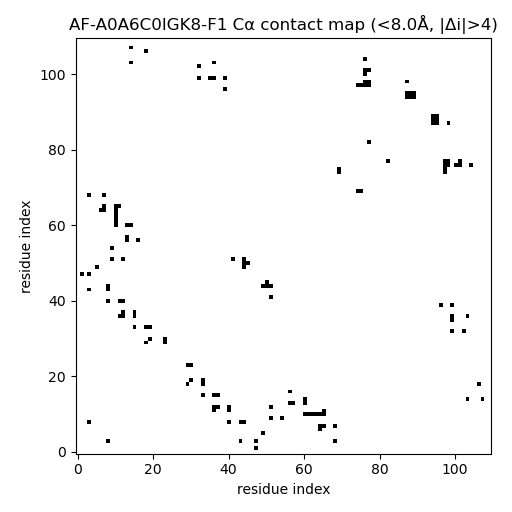0.763 -11.744 1.00 92.31 94 GLU A C 1
ATOM 795 O O . GLU A 1 94 ? -3.415 -1.412 -10.988 1.00 92.31 94 GLU A O 1
ATOM 800 N N . ASP A 1 95 ? -3.626 -0.031 -12.741 1.00 93.00 95 ASP A N 1
ATOM 801 C CA . ASP A 1 95 ? -2.185 0.050 -13.020 1.00 93.00 95 ASP A CA 1
ATOM 802 C C . ASP A 1 95 ? -1.456 0.810 -11.905 1.00 93.00 95 ASP A C 1
ATOM 804 O O . ASP A 1 95 ? -0.366 0.420 -11.475 1.00 93.00 95 ASP A O 1
ATOM 808 N N . VAL A 1 96 ? -2.082 1.868 -11.380 1.00 93.00 96 VAL A N 1
ATOM 809 C CA . VAL A 1 96 ? -1.560 2.619 -10.231 1.00 93.00 96 VAL A CA 1
ATOM 810 C C . VAL A 1 96 ? -1.555 1.752 -8.969 1.00 93.00 96 VAL A C 1
ATOM 812 O O . VAL A 1 96 ? -0.559 1.730 -8.246 1.00 93.00 96 VAL A O 1
ATOM 815 N N . GLU A 1 97 ? -2.635 1.013 -8.708 1.00 94.69 97 GLU A N 1
ATOM 816 C CA . GLU A 1 97 ? -2.731 0.055 -7.604 1.00 94.69 97 GLU A CA 1
ATOM 817 C C . GLU A 1 97 ? -1.632 -1.008 -7.725 1.00 94.69 97 GLU A C 1
ATOM 819 O O . GLU A 1 97 ? -0.797 -1.139 -6.827 1.00 94.69 97 GLU A O 1
ATOM 824 N N . ARG A 1 98 ? -1.532 -1.679 -8.877 1.00 95.50 98 ARG A N 1
ATOM 825 C CA . ARG A 1 98 ? -0.493 -2.671 -9.181 1.00 95.50 98 ARG A CA 1
ATOM 826 C C . ARG A 1 98 ? 0.917 -2.124 -8.953 1.00 95.50 98 ARG A C 1
ATOM 828 O O . ARG A 1 98 ? 1.762 -2.811 -8.370 1.00 95.50 98 ARG A O 1
ATOM 835 N N . PHE A 1 99 ? 1.183 -0.884 -9.362 1.00 94.38 99 PHE A N 1
ATOM 836 C CA . PHE A 1 99 ? 2.474 -0.226 -9.158 1.00 94.38 99 PHE A CA 1
ATOM 837 C C . PHE A 1 99 ? 2.817 -0.048 -7.673 1.00 94.38 99 PHE A C 1
ATOM 839 O O . PHE A 1 99 ? 3.954 -0.300 -7.258 1.00 94.38 99 PHE A O 1
ATOM 846 N N . ILE A 1 100 ? 1.842 0.351 -6.855 1.00 95.56 100 ILE A N 1
ATOM 847 C CA . ILE A 1 100 ? 2.013 0.536 -5.409 1.00 95.56 100 ILE A CA 1
ATOM 848 C C . ILE A 1 100 ? 2.194 -0.815 -4.707 1.00 95.56 100 ILE A C 1
ATOM 850 O O . ILE A 1 100 ? 3.116 -0.963 -3.902 1.00 95.56 100 ILE A O 1
ATOM 854 N N . LEU A 1 101 ? 1.382 -1.820 -5.046 1.00 96.44 101 LEU A N 1
ATOM 855 C CA . LEU A 1 101 ? 1.486 -3.162 -4.463 1.00 96.44 101 LEU A CA 1
ATOM 856 C C . LEU A 1 101 ? 2.813 -3.840 -4.820 1.00 96.44 101 LEU A C 1
ATOM 858 O O . LEU A 1 101 ? 3.419 -4.485 -3.967 1.00 96.44 101 LEU A O 1
ATOM 862 N N . SER A 1 102 ? 3.326 -3.608 -6.031 1.00 95.69 102 SER A N 1
ATOM 863 C CA . SER A 1 102 ? 4.661 -4.071 -6.424 1.00 95.69 102 SER A CA 1
ATOM 864 C C . SER A 1 102 ? 5.742 -3.461 -5.524 1.00 95.69 102 SER A C 1
ATOM 866 O O . SER A 1 102 ? 6.609 -4.173 -5.026 1.00 95.69 102 SER A O 1
ATOM 868 N N . HIS A 1 103 ? 5.671 -2.159 -5.220 1.00 93.88 103 HIS A N 1
ATOM 869 C CA . HIS A 1 103 ? 6.602 -1.530 -4.273 1.00 93.88 103 HIS A CA 1
ATOM 870 C C . HIS A 1 103 ? 6.518 -2.135 -2.870 1.00 93.88 103 HIS A C 1
ATOM 872 O O . HIS A 1 103 ? 7.559 -2.380 -2.259 1.00 93.88 103 HIS A O 1
ATOM 878 N N . ILE A 1 104 ? 5.307 -2.397 -2.373 1.00 94.75 104 ILE A N 1
ATOM 879 C CA . ILE A 1 104 ? 5.101 -3.062 -1.081 1.00 94.75 104 ILE A CA 1
ATOM 880 C C . ILE A 1 104 ? 5.760 -4.445 -1.076 1.00 94.75 104 ILE A C 1
ATOM 882 O O . ILE A 1 104 ? 6.518 -4.754 -0.154 1.00 94.75 104 ILE A O 1
ATOM 886 N N . TYR A 1 105 ? 5.538 -5.243 -2.123 1.00 94.75 105 TYR A N 1
ATOM 887 C CA . TYR A 1 105 ? 6.161 -6.554 -2.268 1.00 94.75 105 TYR A CA 1
ATOM 888 C C . TYR A 1 105 ? 7.690 -6.456 -2.176 1.00 94.75 105 TYR A C 1
ATOM 890 O O . TYR A 1 105 ? 8.288 -7.027 -1.272 1.00 94.75 105 TYR A O 1
ATOM 898 N N . TYR A 1 106 ? 8.346 -5.650 -3.014 1.00 91.19 106 TYR A N 1
ATOM 899 C CA . TYR A 1 106 ? 9.815 -5.574 -2.998 1.00 91.19 106 TYR A CA 1
ATOM 900 C C . TYR A 1 106 ? 10.412 -5.020 -1.705 1.00 91.19 106 TYR A C 1
ATOM 902 O O . TYR A 1 106 ? 11.546 -5.357 -1.368 1.00 91.19 106 TYR A O 1
ATOM 910 N N . ILE A 1 107 ? 9.699 -4.144 -0.995 1.00 88.50 107 ILE A N 1
ATOM 911 C CA . ILE A 1 107 ? 10.191 -3.605 0.275 1.00 88.50 107 ILE A CA 1
ATOM 912 C C . ILE A 1 107 ? 10.104 -4.651 1.388 1.00 88.50 107 ILE A C 1
ATOM 914 O O . ILE A 1 107 ? 10.995 -4.704 2.229 1.00 88.50 107 ILE A O 1
ATOM 918 N N . THR A 1 108 ? 9.063 -5.483 1.381 1.00 87.81 108 THR A N 1
ATOM 919 C CA . THR A 1 108 ? 8.823 -6.500 2.418 1.00 87.81 108 THR A CA 1
ATOM 920 C C . THR A 1 108 ? 9.634 -7.785 2.227 1.00 87.81 108 THR A C 1
ATOM 922 O O . THR A 1 108 ? 9.704 -8.588 3.148 1.00 87.81 108 THR A O 1
ATOM 925 N N . GLN A 1 109 ? 10.267 -7.980 1.065 1.00 81.75 109 GLN A N 1
ATOM 926 C CA . GLN A 1 109 ? 11.163 -9.115 0.783 1.00 81.75 109 GLN A CA 1
ATOM 927 C C . GLN A 1 109 ? 12.638 -8.864 1.162 1.00 81.75 109 GLN A C 1
ATOM 929 O O . GLN A 1 109 ? 13.492 -9.687 0.832 1.00 81.75 109 GLN A O 1
ATOM 934 N N . LYS A 1 110 ? 12.962 -7.716 1.768 1.00 62.81 110 LYS A N 1
ATOM 935 C CA . LYS A 1 110 ? 14.336 -7.360 2.154 1.00 62.81 110 LYS A CA 1
ATOM 936 C C . LYS A 1 110 ? 14.734 -7.879 3.526 1.00 62.81 110 LYS A C 1
ATOM 938 O O . LYS A 1 110 ? 13.863 -7.902 4.418 1.00 62.81 110 LYS A O 1
#

pLDDT: mean 90.02, std 9.66, range [44.31, 97.62]

Mean predicted aligned error: 4.12 Å

Solvent-accessible surface area (backbone atoms only — not comparable to full-atom values): 6729 Å² total; per-residue (Å²): 129,75,96,66,54,72,60,31,51,50,27,53,48,50,51,29,55,54,55,62,66,50,74,76,87,76,43,75,63,56,56,54,51,29,51,51,49,43,54,54,50,49,55,50,28,60,75,71,72,49,66,71,86,76,60,74,84,65,97,66,82,60,57,62,43,47,52,50,53,36,58,78,68,68,60,75,64,68,56,81,90,77,66,55,77,86,79,51,52,82,88,38,69,66,45,48,48,43,55,51,52,27,51,51,52,63,64,72,74,107

Sequence (110 aa):
MPKYTEEYIKSVYNIFQMVNKIPQTESKKTKYIALLIFKYIFNIAKNENIDLKTIEEPEYINLVPFFEYVTENNIDFFDFKNINESDIDVSKPEDVERFILSHIYYITQK

Radius of gyration: 13.84 Å; Cα contacts (8 Å, |Δi|>4): 77; chains: 1; bounding box: 38×24×38 Å